Protein AF-A0A848GBF1-F1 (afdb_monomer)

Sequence (104 aa):
MSCTCRKSADPLLGDPDRYVSFIGLDCDARAAHLMQRVRHYIDDPRHSNAFWEYFKKKAAGANGPRLDDLLLIHCHLGQIRELFEDLDDAEGLALVDGIEKECC

pLDDT: mean 84.61, std 16.46, range [40.78, 98.06]

InterPro domains:
  IPR024899 Nitrogen fixation-sustaining protein CowN [MF_02117] (13-104)
  IPR024899 Nitrogen fixation-sustaining protein CowN [NF033689] (16-104)
  IPR024899 Nitrogen fixation-sustaining protein CowN [PF20543] (15-104)

Foldseek 3Di:
DDDPPPDDDDPPPPDPDLADDLPPDPLLVLLVVLVVVLCVQCVPPVLHDPVSVVLVCQCVQNPHGRDRSLVSCVVCLVVQCVSCVVVVNPVSNVSSVCCVRHPD

Structure (mmCIF, N/CA/C/O backbone):
data_AF-A0A848GBF1-F1
#
_entry.id   AF-A0A848GBF1-F1
#
loop_
_atom_site.group_PDB
_atom_site.id
_atom_site.type_symbol
_atom_site.label_atom_id
_atom_site.label_alt_id
_atom_site.label_comp_id
_atom_site.label_asym_id
_atom_site.label_entity_id
_atom_site.label_seq_id
_atom_site.pdbx_PDB_ins_code
_atom_site.Cartn_x
_atom_site.Cartn_y
_atom_site.Cartn_z
_atom_site.occupancy
_atom_site.B_iso_or_equiv
_atom_site.auth_seq_id
_atom_site.auth_comp_id
_atom_site.auth_asym_id
_atom_site.auth_atom_id
_atom_site.pdbx_PDB_model_num
ATOM 1 N N . MET A 1 1 ? 48.345 -28.234 -19.780 1.00 45.50 1 MET A N 1
ATOM 2 C CA . MET A 1 1 ? 47.751 -28.012 -18.445 1.00 45.50 1 MET A CA 1
ATOM 3 C C . MET A 1 1 ? 46.254 -27.839 -18.641 1.00 45.50 1 MET A C 1
ATOM 5 O O . MET A 1 1 ? 45.826 -26.795 -19.107 1.00 45.50 1 MET A O 1
ATOM 9 N N . SER A 1 2 ? 45.491 -28.915 -18.445 1.00 49.75 2 SER A N 1
ATOM 10 C CA . SER A 1 2 ? 44.039 -28.935 -18.656 1.00 49.75 2 SER A CA 1
ATOM 11 C C . SER A 1 2 ? 43.358 -28.518 -17.358 1.00 49.75 2 SER A C 1
ATOM 13 O O . SER A 1 2 ? 43.574 -29.157 -16.333 1.00 49.75 2 SER A O 1
ATOM 15 N N . CYS A 1 3 ? 42.594 -27.430 -17.387 1.00 40.78 3 CYS A N 1
ATOM 16 C CA . CYS A 1 3 ? 41.896 -26.913 -16.216 1.00 40.78 3 CYS A CA 1
ATOM 17 C C . CYS A 1 3 ? 40.621 -27.739 -15.957 1.00 40.78 3 CYS A C 1
ATOM 19 O O . CYS A 1 3 ? 39.717 -27.780 -16.791 1.00 40.78 3 CYS A O 1
ATOM 21 N N . THR A 1 4 ? 40.558 -28.409 -14.806 1.00 58.38 4 THR A N 1
ATOM 22 C CA . THR A 1 4 ? 39.543 -29.406 -14.407 1.00 58.38 4 THR A CA 1
ATOM 23 C C . THR A 1 4 ? 38.337 -28.779 -13.687 1.00 58.38 4 THR A C 1
ATOM 25 O O . THR A 1 4 ? 37.859 -29.308 -12.688 1.00 58.38 4 THR A O 1
ATOM 28 N N . CYS A 1 5 ? 37.845 -27.623 -14.146 1.00 63.66 5 CYS A N 1
ATOM 29 C CA . CYS A 1 5 ? 36.822 -26.853 -13.413 1.00 63.66 5 CYS A CA 1
ATOM 30 C C . CYS A 1 5 ? 35.394 -26.994 -13.953 1.00 63.66 5 CYS A C 1
ATOM 32 O O . CYS A 1 5 ? 34.493 -26.326 -13.451 1.00 63.66 5 CYS A O 1
ATOM 34 N N . ARG A 1 6 ? 35.141 -27.838 -14.960 1.00 54.00 6 ARG A N 1
ATOM 35 C CA . ARG A 1 6 ? 33.770 -28.068 -15.437 1.00 54.00 6 ARG A CA 1
ATOM 36 C C . ARG A 1 6 ? 33.052 -29.020 -14.478 1.00 54.00 6 ARG A C 1
ATOM 38 O O . ARG A 1 6 ? 32.936 -30.209 -14.751 1.00 54.00 6 ARG A O 1
ATOM 45 N N . LYS A 1 7 ? 32.616 -28.497 -13.328 1.00 55.38 7 LYS A N 1
ATOM 46 C CA . LYS A 1 7 ? 31.656 -29.187 -12.465 1.00 55.38 7 LYS A CA 1
ATOM 47 C C . LYS A 1 7 ? 30.307 -29.180 -13.177 1.00 55.38 7 LYS A C 1
ATOM 49 O O . LYS A 1 7 ? 29.736 -28.122 -13.430 1.00 55.38 7 LYS A O 1
ATOM 54 N N . SER A 1 8 ? 29.856 -30.369 -13.549 1.00 51.16 8 SER A N 1
ATOM 55 C CA . SER A 1 8 ? 28.468 -30.655 -13.892 1.00 51.16 8 S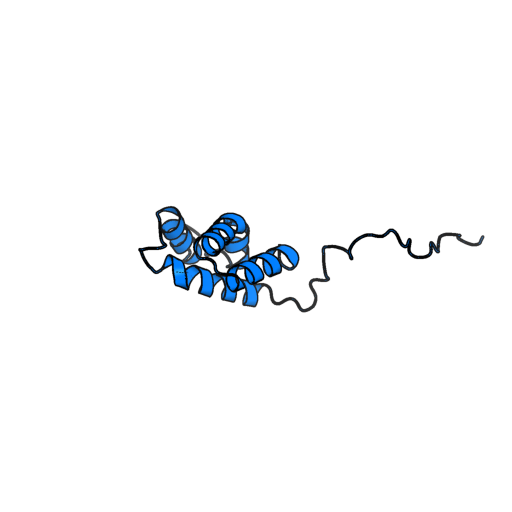ER A CA 1
ATOM 56 C C . SER A 1 8 ? 27.556 -30.128 -12.782 1.00 51.16 8 SER A C 1
ATOM 58 O O . SER A 1 8 ? 27.914 -30.240 -11.609 1.00 51.16 8 SER A O 1
ATOM 60 N N . ALA A 1 9 ? 26.422 -29.534 -13.159 1.00 55.34 9 ALA A N 1
ATOM 61 C CA . ALA A 1 9 ? 25.415 -29.041 -12.226 1.00 55.34 9 ALA A CA 1
ATOM 62 C C . ALA A 1 9 ? 25.069 -30.129 -11.196 1.00 55.34 9 ALA A C 1
ATOM 64 O O . ALA A 1 9 ? 24.734 -31.257 -11.561 1.00 55.34 9 ALA A O 1
ATOM 65 N N . ASP A 1 10 ? 25.223 -29.786 -9.921 1.00 52.38 10 ASP A N 1
ATOM 66 C CA . ASP A 1 10 ? 24.896 -30.648 -8.793 1.00 52.38 10 ASP A CA 1
ATOM 67 C C . ASP A 1 10 ? 23.362 -30.800 -8.723 1.00 52.38 10 ASP A C 1
ATOM 69 O O . ASP A 1 10 ? 22.673 -29.777 -8.679 1.00 52.38 10 ASP A O 1
ATOM 73 N N . PRO A 1 11 ? 22.785 -32.017 -8.721 1.00 53.19 11 PRO A N 1
ATOM 74 C CA . PRO A 1 11 ? 21.336 -32.210 -8.610 1.00 53.19 11 PRO A CA 1
ATOM 75 C C . PRO A 1 11 ? 20.758 -31.741 -7.263 1.00 53.19 11 PRO A C 1
ATOM 77 O O . PRO A 1 11 ? 19.542 -31.746 -7.093 1.00 53.19 11 PRO A O 1
ATOM 80 N N . LEU A 1 12 ? 21.615 -31.367 -6.304 1.00 53.16 12 LEU A N 1
ATOM 81 C CA . LEU A 1 12 ? 21.245 -30.825 -4.995 1.00 53.16 12 LEU A CA 1
ATOM 82 C C . LEU A 1 12 ? 21.275 -29.288 -4.944 1.00 53.16 12 LEU A C 1
ATOM 84 O O . LEU A 1 12 ? 21.106 -28.716 -3.864 1.00 53.16 12 LEU A O 1
ATOM 88 N N . LEU A 1 13 ? 21.493 -28.607 -6.079 1.00 55.22 13 LEU A N 1
ATOM 89 C CA . LEU A 1 13 ? 21.375 -27.154 -6.175 1.00 55.22 13 LEU A CA 1
ATOM 90 C C . LEU A 1 13 ? 19.889 -26.789 -6.043 1.00 55.22 13 LEU A C 1
ATOM 92 O O . LEU A 1 13 ? 19.129 -26.830 -7.010 1.00 55.22 13 LEU A O 1
ATOM 96 N N . GLY A 1 14 ? 19.488 -26.542 -4.794 1.00 57.19 14 GLY A N 1
ATOM 97 C CA . GLY A 1 14 ? 18.158 -26.092 -4.410 1.00 57.19 14 GLY A CA 1
ATOM 98 C C . GLY A 1 14 ? 17.699 -24.882 -5.215 1.00 57.19 14 GLY A C 1
ATOM 99 O O . GLY A 1 14 ? 18.523 -24.221 -5.839 1.00 57.19 14 GLY A O 1
ATOM 100 N N . ASP A 1 15 ? 16.376 -24.694 -5.185 1.00 61.81 15 ASP A N 1
ATOM 101 C CA . ASP A 1 15 ? 15.550 -23.611 -5.738 1.00 61.81 15 ASP A CA 1
ATOM 102 C C . ASP A 1 15 ? 16.329 -22.544 -6.540 1.00 61.81 15 ASP A C 1
ATOM 104 O O . ASP A 1 15 ? 17.245 -21.941 -5.970 1.00 61.81 15 ASP A O 1
ATOM 108 N N . PRO A 1 16 ? 16.008 -22.303 -7.834 1.00 56.19 16 PRO A N 1
ATOM 109 C CA . PRO A 1 16 ? 16.706 -21.321 -8.669 1.00 56.19 16 PRO A CA 1
ATOM 110 C C . PRO A 1 16 ? 17.005 -20.031 -7.905 1.00 56.19 16 PRO A C 1
ATOM 112 O O . PRO A 1 16 ? 16.194 -19.619 -7.075 1.00 56.19 16 PRO A O 1
ATOM 115 N N . ASP A 1 17 ? 18.168 -19.430 -8.197 1.00 58.94 17 ASP A N 1
ATOM 116 C CA . ASP A 1 17 ? 18.639 -18.178 -7.590 1.00 58.94 17 ASP A CA 1
ATOM 117 C C . ASP A 1 17 ? 17.454 -17.256 -7.280 1.00 58.94 17 ASP A C 1
ATOM 119 O O . ASP A 1 17 ? 16.682 -16.910 -8.180 1.00 58.94 17 ASP A O 1
ATOM 123 N N . ARG A 1 18 ? 17.272 -16.940 -5.987 1.00 56.56 18 ARG A N 1
ATOM 124 C CA . ARG A 1 18 ? 16.094 -16.215 -5.484 1.00 56.56 18 ARG A CA 1
ATOM 125 C C . ARG A 1 18 ? 15.899 -14.897 -6.224 1.00 56.56 18 ARG A C 1
ATOM 127 O O . ARG A 1 18 ? 14.769 -14.436 -6.346 1.00 56.56 18 ARG A O 1
ATOM 134 N N . TYR A 1 19 ? 16.992 -14.322 -6.719 1.00 57.66 19 TYR A N 1
ATOM 135 C CA . TYR A 1 19 ? 16.992 -13.084 -7.469 1.00 57.66 19 TYR A CA 1
ATOM 136 C C . TYR A 1 19 ? 16.915 -13.382 -8.965 1.00 57.66 19 TYR A C 1
ATOM 138 O O . TYR A 1 19 ? 17.914 -13.553 -9.665 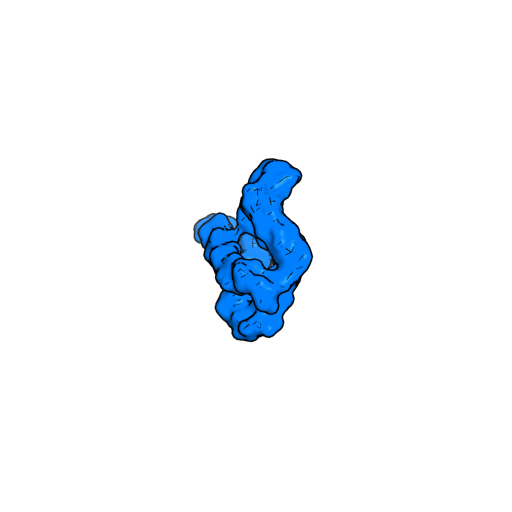1.00 57.66 19 TYR A O 1
ATOM 146 N N . VAL A 1 20 ? 15.680 -13.431 -9.463 1.00 61.16 20 VAL A N 1
ATOM 147 C CA . VAL A 1 20 ? 15.399 -13.342 -10.896 1.00 61.16 20 VAL A CA 1
ATOM 148 C C . VAL A 1 20 ? 15.993 -12.046 -11.454 1.00 61.16 20 VAL A C 1
ATOM 150 O O . VAL A 1 20 ? 15.956 -10.996 -10.820 1.00 61.16 20 VAL A O 1
ATOM 153 N N . SER A 1 21 ? 16.567 -12.127 -12.656 1.00 58.50 21 SER A N 1
ATOM 154 C CA . SER A 1 21 ? 17.086 -10.966 -13.384 1.00 58.50 21 SER A CA 1
ATOM 155 C C . SER A 1 21 ? 16.048 -9.838 -13.430 1.00 58.50 21 SER A C 1
ATOM 157 O O . SER A 1 21 ? 14.922 -10.059 -13.866 1.00 58.50 21 SER A O 1
ATOM 159 N N . PHE A 1 22 ? 16.454 -8.617 -13.070 1.00 61.72 22 PHE A N 1
ATOM 160 C CA . PHE A 1 22 ? 15.617 -7.407 -13.105 1.00 61.72 22 PHE A CA 1
ATOM 161 C C . PHE A 1 22 ? 15.150 -6.997 -14.517 1.00 61.72 22 PHE A C 1
ATOM 163 O O . PHE A 1 22 ? 14.406 -6.032 -14.687 1.00 61.72 22 PHE A O 1
ATOM 170 N N . ILE A 1 23 ? 15.600 -7.697 -15.562 1.00 65.31 23 ILE A N 1
ATOM 171 C CA . ILE A 1 23 ? 15.275 -7.376 -16.951 1.00 65.31 23 ILE A CA 1
ATOM 172 C C . ILE A 1 23 ? 13.818 -7.757 -17.238 1.00 65.31 23 ILE A C 1
ATOM 174 O O . ILE A 1 23 ? 13.483 -8.934 -17.337 1.00 65.31 23 ILE A O 1
ATOM 178 N N . GLY A 1 24 ? 12.975 -6.743 -17.443 1.00 71.88 24 GLY A N 1
ATOM 179 C CA . GLY A 1 24 ? 11.566 -6.908 -17.816 1.00 71.88 24 GLY A CA 1
ATOM 180 C C . GLY A 1 24 ? 10.580 -6.879 -16.646 1.00 71.88 24 GLY A C 1
ATOM 181 O O . GLY A 1 24 ? 9.391 -7.091 -16.875 1.00 71.88 24 GLY A O 1
ATOM 182 N N . LEU A 1 25 ? 11.040 -6.603 -15.420 1.00 81.25 25 LEU A N 1
ATOM 183 C CA . LEU A 1 25 ? 10.163 -6.375 -14.273 1.00 81.25 25 LEU A CA 1
ATOM 184 C C . LEU A 1 25 ? 9.727 -4.908 -14.225 1.00 81.25 25 LEU A C 1
ATOM 186 O O . LEU A 1 25 ? 10.556 -4.007 -14.134 1.00 81.25 25 LEU A O 1
ATOM 190 N N . ASP A 1 26 ? 8.416 -4.679 -14.269 1.00 90.06 26 ASP A N 1
ATOM 191 C CA . ASP A 1 26 ? 7.813 -3.360 -14.067 1.00 90.06 26 ASP A CA 1
ATOM 192 C C . ASP A 1 26 ? 7.365 -3.225 -12.604 1.00 90.06 26 ASP A C 1
ATOM 194 O O . ASP A 1 26 ? 6.195 -3.416 -12.252 1.00 90.06 26 ASP A O 1
ATOM 198 N N . CYS A 1 27 ? 8.343 -3.001 -11.724 1.00 90.19 27 CYS A N 1
ATOM 199 C CA . CYS A 1 27 ? 8.102 -2.863 -10.288 1.00 90.19 27 CYS A CA 1
ATOM 200 C C . CYS A 1 27 ? 7.299 -1.601 -9.955 1.00 90.19 27 CYS A C 1
ATOM 202 O O . CYS A 1 27 ? 6.484 -1.644 -9.036 1.00 90.19 27 CYS A O 1
ATOM 204 N N . ASP A 1 28 ? 7.448 -0.531 -10.738 1.00 91.31 28 ASP A N 1
ATOM 205 C CA . ASP A 1 28 ? 6.708 0.719 -10.553 1.00 91.31 28 ASP A CA 1
ATOM 206 C C . ASP A 1 28 ? 5.211 0.507 -10.820 1.00 91.31 28 ASP A C 1
ATOM 208 O O . ASP A 1 28 ? 4.370 0.875 -9.998 1.00 91.31 28 ASP A O 1
ATOM 212 N N . ALA A 1 29 ? 4.850 -0.157 -11.927 1.00 92.88 29 ALA A N 1
ATOM 213 C CA . ALA A 1 29 ? 3.450 -0.450 -12.230 1.00 92.88 29 ALA A CA 1
ATOM 214 C C . ALA A 1 29 ? 2.816 -1.393 -11.197 1.00 92.88 29 ALA A C 1
ATOM 216 O O . ALA A 1 29 ? 1.659 -1.211 -10.808 1.00 92.88 29 ALA A O 1
ATOM 217 N N . ARG A 1 30 ? 3.569 -2.390 -10.718 1.00 93.81 30 ARG A N 1
ATOM 218 C CA . ARG A 1 30 ? 3.098 -3.306 -9.668 1.00 93.81 30 ARG A CA 1
ATOM 219 C C . ARG A 1 30 ? 2.922 -2.600 -8.329 1.00 93.81 30 ARG A C 1
ATOM 221 O O . ARG A 1 30 ? 1.897 -2.805 -7.681 1.00 93.81 30 ARG A O 1
ATOM 228 N N . ALA A 1 31 ? 3.870 -1.749 -7.941 1.00 95.19 31 ALA A N 1
ATOM 229 C CA . ALA A 1 31 ? 3.774 -0.919 -6.747 1.00 95.19 31 ALA A CA 1
ATOM 230 C C . ALA A 1 31 ? 2.553 0.006 -6.820 1.00 95.19 31 ALA A C 1
ATOM 232 O O . ALA A 1 31 ? 1.753 0.041 -5.886 1.00 95.19 31 ALA A O 1
ATOM 233 N N . ALA A 1 32 ? 2.332 0.666 -7.961 1.00 95.00 32 ALA A N 1
ATOM 234 C CA . ALA A 1 32 ? 1.154 1.499 -8.179 1.00 95.00 32 ALA A CA 1
ATOM 235 C C . ALA A 1 32 ? -0.156 0.695 -8.065 1.00 95.00 32 ALA A C 1
ATOM 237 O O . ALA A 1 32 ? -1.119 1.168 -7.458 1.00 95.00 32 ALA A O 1
ATOM 238 N N . HIS A 1 33 ? -0.200 -0.530 -8.603 1.00 96.00 33 HIS A N 1
ATOM 239 C CA . HIS A 1 33 ? -1.367 -1.410 -8.494 1.00 96.00 33 HIS A CA 1
ATOM 240 C C . HIS A 1 33 ? -1.637 -1.833 -7.045 1.00 96.00 33 HIS A C 1
ATOM 242 O O . HIS A 1 33 ? -2.761 -1.691 -6.556 1.00 96.00 33 HIS A O 1
ATOM 248 N N . LEU A 1 34 ? -0.600 -2.279 -6.331 1.00 97.00 34 LEU A N 1
ATOM 249 C CA . LEU A 1 34 ? -0.702 -2.606 -4.911 1.00 97.00 34 LEU A CA 1
ATOM 250 C C . LEU A 1 34 ? -1.189 -1.391 -4.113 1.00 97.00 34 LEU A C 1
ATOM 252 O O . LEU A 1 34 ? -2.050 -1.522 -3.243 1.00 97.00 34 LEU A O 1
ATOM 256 N N . MET A 1 35 ? -0.714 -0.193 -4.452 1.00 96.88 35 MET A N 1
ATOM 257 C CA . MET A 1 35 ? -1.096 1.021 -3.748 1.00 96.88 35 MET A CA 1
ATOM 258 C C . MET A 1 35 ? -2.525 1.472 -3.996 1.00 96.88 35 MET A C 1
ATOM 260 O O . MET A 1 35 ? -3.202 1.889 -3.057 1.00 96.88 35 MET A O 1
ATOM 264 N N . GLN A 1 36 ? -3.045 1.287 -5.205 1.00 97.00 36 GLN A N 1
ATOM 265 C CA . GLN A 1 36 ? -4.475 1.462 -5.465 1.00 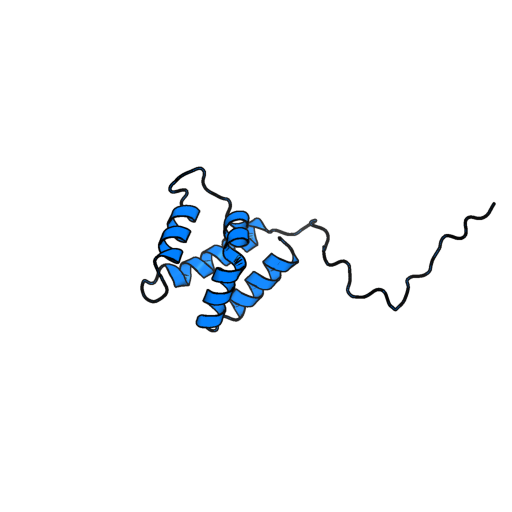97.00 36 GLN A CA 1
ATOM 266 C C . GLN A 1 36 ? -5.321 0.509 -4.615 1.00 97.00 36 GLN A C 1
ATOM 268 O O . GLN A 1 36 ? -6.331 0.928 -4.047 1.00 97.00 36 GLN A O 1
ATOM 273 N N . ARG A 1 37 ? -4.888 -0.749 -4.470 1.00 97.06 37 ARG A N 1
ATOM 274 C CA . ARG A 1 37 ? -5.604 -1.748 -3.673 1.00 97.06 37 ARG A CA 1
ATOM 275 C C . ARG A 1 37 ? -5.565 -1.450 -2.176 1.00 97.06 37 ARG A C 1
ATOM 277 O O . ARG A 1 37 ? -6.596 -1.513 -1.518 1.00 97.06 37 ARG A O 1
ATOM 284 N N . VAL A 1 38 ? -4.413 -1.047 -1.641 1.00 97.56 38 VAL A N 1
ATOM 285 C CA . VAL A 1 38 ? -4.312 -0.580 -0.248 1.00 97.56 38 VAL A CA 1
ATOM 286 C C . VAL A 1 38 ? -5.260 0.601 -0.026 1.00 97.56 38 VAL A C 1
ATOM 288 O O . VAL A 1 38 ? -6.063 0.583 0.907 1.00 97.56 38 VAL A O 1
ATOM 291 N N . ARG A 1 39 ? -5.229 1.601 -0.919 1.00 96.88 39 ARG A N 1
ATOM 292 C CA . ARG A 1 39 ? -6.104 2.783 -0.855 1.00 96.88 39 ARG A CA 1
ATOM 293 C C . ARG A 1 39 ? -7.587 2.440 -0.907 1.00 96.88 39 ARG A C 1
ATOM 295 O O . ARG A 1 39 ? -8.349 3.089 -0.199 1.00 96.88 39 ARG A O 1
ATOM 302 N N . HIS A 1 40 ? -7.984 1.420 -1.670 1.00 96.62 40 HIS A N 1
ATOM 303 C CA . HIS A 1 40 ? -9.370 0.952 -1.721 1.00 96.62 40 HIS A CA 1
ATOM 304 C C . HIS A 1 40 ? -9.934 0.644 -0.326 1.00 96.62 40 HIS A C 1
ATOM 306 O O . HIS A 1 40 ? -11.064 1.030 -0.034 1.00 96.62 40 HIS A O 1
ATOM 312 N N . TYR A 1 41 ? -9.136 0.026 0.550 1.00 96.88 41 TYR A N 1
ATOM 313 C CA . TYR A 1 41 ? -9.561 -0.287 1.913 1.00 96.88 41 TYR A CA 1
ATOM 314 C C . TYR A 1 41 ? -9.348 0.873 2.880 1.00 96.88 41 TYR A C 1
ATOM 316 O O . TYR A 1 41 ? -10.279 1.275 3.570 1.00 96.88 41 TYR A O 1
ATOM 324 N N . ILE A 1 42 ? -8.147 1.454 2.926 1.00 97.06 42 ILE A N 1
ATOM 325 C CA . ILE A 1 42 ? -7.789 2.415 3.987 1.00 97.06 42 ILE A CA 1
ATOM 326 C C . ILE A 1 42 ? -8.408 3.812 3.802 1.00 97.06 42 ILE A C 1
ATOM 328 O O . ILE A 1 42 ? -8.243 4.694 4.654 1.00 97.06 42 ILE A O 1
ATOM 332 N N . ASP A 1 43 ? -9.086 4.050 2.678 1.00 96.44 43 ASP A N 1
ATOM 333 C CA . ASP A 1 43 ? -9.927 5.233 2.483 1.00 96.44 43 ASP A CA 1
ATOM 334 C C . ASP A 1 43 ? -11.321 5.085 3.095 1.00 96.44 43 ASP A C 1
ATOM 336 O O . ASP A 1 43 ? -11.954 6.102 3.385 1.00 96.44 43 ASP A O 1
ATOM 340 N N . ASP A 1 44 ? -11.769 3.860 3.379 1.00 94.62 44 ASP A N 1
ATOM 341 C CA . ASP A 1 44 ? -12.929 3.627 4.232 1.00 94.62 44 ASP A CA 1
ATOM 342 C C . ASP A 1 44 ? -12.522 3.805 5.710 1.00 94.62 44 ASP A C 1
ATOM 344 O O . ASP A 1 44 ? -11.662 3.073 6.213 1.00 94.62 44 ASP A O 1
ATOM 348 N N . PRO A 1 45 ? -13.146 4.733 6.462 1.00 92.88 45 PRO A N 1
ATOM 349 C CA . PRO A 1 45 ? -12.860 4.925 7.882 1.00 92.88 45 PRO A CA 1
ATOM 350 C C . PRO A 1 45 ? -13.043 3.669 8.745 1.00 92.88 45 PRO A C 1
ATOM 352 O O . PRO A 1 45 ? -12.476 3.609 9.832 1.00 92.88 45 PRO A O 1
ATOM 355 N N . ARG A 1 46 ? -13.815 2.671 8.290 1.00 92.69 46 ARG A N 1
ATOM 356 C CA . ARG A 1 46 ? -14.000 1.386 8.989 1.00 92.69 46 ARG A CA 1
ATOM 357 C C . ARG A 1 46 ? -12.747 0.510 8.982 1.00 92.69 46 ARG A C 1
ATOM 359 O O . ARG A 1 46 ? -12.600 -0.319 9.873 1.00 92.69 46 ARG A O 1
ATOM 366 N N . HIS A 1 47 ? -11.867 0.707 8.003 1.00 88.94 47 HIS A N 1
ATOM 367 C CA . HIS A 1 47 ? -10.623 -0.049 7.826 1.00 88.94 47 HIS A CA 1
ATOM 368 C C . HIS A 1 47 ? -9.371 0.820 8.034 1.00 88.94 47 HIS A C 1
ATOM 370 O O . HIS A 1 47 ? -8.246 0.339 7.916 1.00 88.94 47 HIS A O 1
ATOM 376 N N . SER A 1 48 ? -9.548 2.101 8.373 1.00 94.00 48 SER A N 1
ATOM 377 C CA . SER A 1 48 ? -8.453 3.024 8.674 1.00 94.00 48 SER A CA 1
ATOM 378 C C . SER A 1 48 ? -8.186 3.130 10.179 1.00 94.00 48 SER A C 1
ATOM 380 O O . SER A 1 48 ? -9.036 2.861 11.025 1.00 94.00 48 SER A O 1
ATOM 382 N N . ASN A 1 49 ? -6.979 3.566 10.527 1.00 94.81 49 ASN A N 1
ATOM 383 C CA . ASN A 1 49 ? -6.555 3.875 11.889 1.00 94.81 49 ASN A CA 1
ATOM 384 C C . ASN A 1 49 ? -5.467 4.968 11.857 1.00 94.81 49 ASN A C 1
ATOM 386 O O . ASN A 1 49 ? -5.085 5.458 10.794 1.00 94.81 49 ASN A O 1
ATOM 390 N N . ALA A 1 50 ? -4.935 5.358 13.019 1.00 96.56 50 ALA A N 1
ATOM 391 C CA . ALA A 1 50 ? -3.913 6.407 13.096 1.00 96.56 50 ALA A CA 1
ATOM 392 C C . ALA A 1 50 ? -2.655 6.104 12.255 1.00 96.56 50 ALA A C 1
ATOM 394 O O . ALA A 1 50 ? -2.053 7.030 11.703 1.00 96.56 50 ALA A O 1
ATOM 395 N N . PHE A 1 51 ? -2.278 4.827 12.130 1.00 96.25 51 PHE A N 1
ATOM 396 C CA . PHE A 1 51 ? -1.180 4.402 11.266 1.00 96.25 51 PHE A CA 1
ATOM 397 C C . PHE A 1 51 ? -1.530 4.616 9.790 1.00 96.25 51 PHE A C 1
ATOM 399 O O . PHE A 1 51 ? -0.764 5.268 9.083 1.00 96.25 51 PHE A O 1
ATOM 406 N N . TRP A 1 52 ? -2.705 4.174 9.336 1.00 97.06 52 TRP A N 1
ATOM 407 C CA . TRP A 1 52 ? -3.126 4.357 7.946 1.00 97.06 52 TRP A CA 1
ATOM 408 C C . TRP A 1 52 ? -3.304 5.832 7.570 1.00 97.06 52 TRP A C 1
ATOM 410 O O . TRP A 1 52 ? -2.916 6.241 6.479 1.00 97.06 52 TRP A O 1
ATOM 420 N N . GLU A 1 53 ? -3.771 6.683 8.484 1.00 96.25 53 GLU A N 1
ATOM 421 C CA . GLU A 1 53 ? -3.799 8.134 8.254 1.00 96.25 53 GLU A CA 1
ATOM 422 C C . GLU A 1 53 ? -2.393 8.731 8.084 1.00 96.25 53 GLU A C 1
ATOM 424 O O . GLU A 1 53 ? -2.177 9.616 7.250 1.00 96.25 53 GLU A O 1
ATOM 429 N N . TYR A 1 54 ? -1.414 8.250 8.851 1.00 93.88 54 TYR A N 1
ATOM 430 C CA . TYR A 1 54 ? -0.017 8.648 8.684 1.00 93.88 54 TYR A CA 1
ATOM 431 C C . TYR A 1 5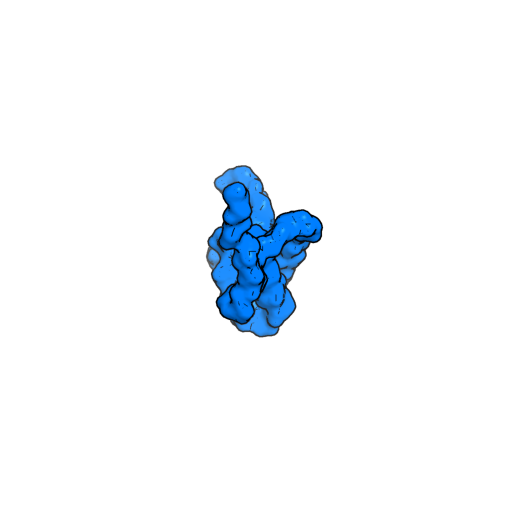4 ? 0.574 8.127 7.368 1.00 93.88 54 TYR A C 1
ATOM 433 O O . TYR A 1 54 ? 1.227 8.883 6.645 1.00 93.88 54 TYR A O 1
ATOM 441 N N . PHE A 1 55 ? 0.290 6.874 7.020 1.00 95.12 55 PHE A N 1
ATOM 442 C CA . PHE A 1 55 ? 0.701 6.254 5.767 1.00 95.12 55 PHE A CA 1
ATOM 443 C C . PHE A 1 55 ? 0.191 7.054 4.557 1.00 95.12 55 PHE A C 1
ATOM 445 O O . PHE A 1 55 ? 0.975 7.451 3.694 1.00 95.12 55 PHE A O 1
ATOM 452 N N . LYS A 1 56 ? -1.102 7.416 4.541 1.00 94.69 56 LYS A N 1
ATOM 453 C CA . LYS A 1 56 ? -1.710 8.254 3.490 1.00 94.69 56 LYS A CA 1
ATOM 454 C C . LYS A 1 56 ? -1.027 9.616 3.364 1.00 94.69 56 LYS A C 1
ATOM 456 O O . LYS A 1 56 ? -0.786 10.090 2.255 1.00 94.69 56 LYS A O 1
ATOM 461 N N . LYS A 1 57 ? -0.680 10.238 4.493 1.00 93.56 57 LYS A N 1
ATOM 462 C CA . LYS A 1 57 ? 0.072 11.500 4.519 1.00 93.56 57 LYS A CA 1
ATOM 463 C C . LYS A 1 57 ? 1.462 11.337 3.902 1.00 93.56 57 LYS A C 1
ATOM 465 O O . LYS A 1 57 ? 1.870 12.195 3.123 1.00 93.56 57 LYS A O 1
ATOM 470 N N . LYS A 1 58 ? 2.171 10.246 4.201 1.00 91.50 58 LYS A N 1
ATOM 471 C CA . LYS A 1 58 ? 3.487 9.957 3.612 1.00 91.50 58 LYS A CA 1
ATOM 472 C C . LYS A 1 58 ? 3.416 9.705 2.108 1.00 91.50 58 LYS A C 1
ATOM 474 O O . LYS A 1 58 ? 4.199 10.313 1.382 1.00 91.50 58 LYS A O 1
ATOM 479 N N . ALA A 1 59 ? 2.436 8.930 1.645 1.00 91.81 59 ALA A N 1
ATOM 480 C CA . ALA A 1 59 ? 2.181 8.721 0.217 1.00 91.81 59 ALA A CA 1
ATOM 481 C C . ALA A 1 59 ? 1.920 10.043 -0.531 1.00 91.81 59 ALA A C 1
ATOM 483 O O . ALA A 1 59 ? 2.384 10.243 -1.651 1.00 91.81 59 ALA A O 1
ATOM 484 N N . ALA A 1 60 ? 1.231 10.990 0.115 1.00 91.81 60 ALA A N 1
ATOM 485 C CA . ALA A 1 60 ? 0.957 12.316 -0.438 1.00 91.81 60 ALA A CA 1
ATOM 486 C C . ALA A 1 60 ? 2.142 13.304 -0.350 1.00 91.81 60 ALA A C 1
ATOM 488 O O . ALA A 1 60 ? 2.016 14.441 -0.801 1.00 91.81 60 ALA A O 1
ATOM 489 N N . GLY A 1 61 ? 3.280 12.919 0.242 1.00 87.94 61 GLY A N 1
ATOM 490 C CA . GLY A 1 61 ? 4.426 13.815 0.446 1.00 87.94 61 G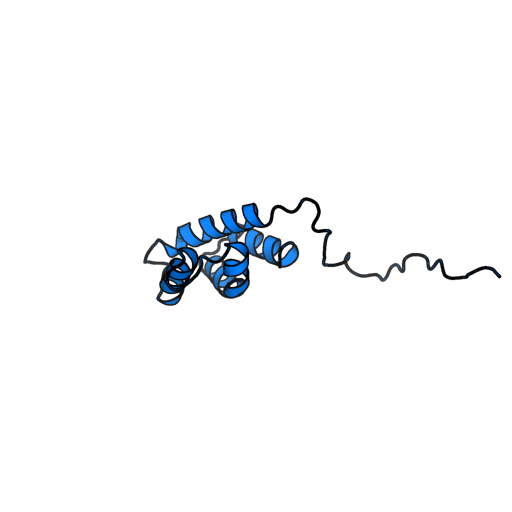LY A CA 1
ATOM 491 C C . GLY A 1 61 ? 4.248 14.822 1.587 1.00 87.94 61 GLY A C 1
ATOM 492 O O . GLY A 1 61 ? 4.944 15.834 1.650 1.00 87.94 61 GLY A O 1
ATOM 493 N N . ALA A 1 62 ? 3.333 14.579 2.527 1.00 77.94 62 ALA A N 1
ATOM 494 C CA . ALA A 1 62 ? 3.251 15.407 3.720 1.00 77.94 62 ALA A CA 1
ATOM 495 C C . ALA A 1 62 ? 4.467 15.123 4.625 1.00 77.94 62 ALA A C 1
ATOM 497 O O . ALA A 1 62 ? 4.684 13.991 5.071 1.00 77.94 62 ALA A O 1
ATOM 498 N N . ASN A 1 63 ? 5.223 16.179 4.946 1.00 69.81 63 ASN A N 1
ATOM 499 C CA . ASN A 1 63 ? 6.447 16.184 5.766 1.00 69.81 63 ASN A CA 1
ATOM 500 C C . ASN A 1 63 ? 7.762 15.812 5.046 1.00 69.81 63 ASN A C 1
ATOM 502 O O . ASN A 1 63 ? 8.672 15.290 5.691 1.00 69.81 63 ASN A O 1
ATOM 506 N N . GLY A 1 64 ? 7.890 16.078 3.743 1.00 74.81 64 GLY A N 1
ATOM 507 C CA . GLY A 1 64 ? 9.159 15.940 3.018 1.00 74.81 64 GLY A CA 1
ATOM 508 C C . GLY A 1 64 ? 8.968 15.737 1.515 1.00 74.81 64 GLY A C 1
ATOM 509 O O . GLY A 1 64 ? 7.865 15.940 1.011 1.00 74.81 64 GLY A O 1
ATOM 510 N N . PRO A 1 65 ? 10.021 15.332 0.784 1.00 80.75 65 PRO A N 1
ATOM 511 C CA . PRO A 1 65 ? 9.868 14.831 -0.577 1.00 80.75 65 PRO A CA 1
ATOM 512 C C . PRO A 1 65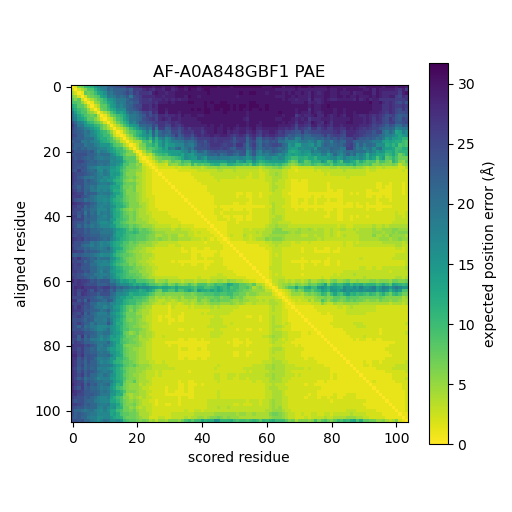 ? 8.857 13.680 -0.610 1.00 80.75 65 PRO A C 1
ATOM 514 O O . PRO A 1 65 ? 8.821 12.859 0.309 1.00 80.75 65 PRO A O 1
ATOM 517 N N . ARG A 1 66 ? 8.041 13.617 -1.666 1.00 83.75 66 ARG A N 1
ATOM 518 C CA . ARG A 1 66 ? 7.161 12.470 -1.900 1.00 83.75 66 ARG A CA 1
ATOM 519 C C . ARG A 1 66 ? 8.025 11.218 -2.061 1.00 83.75 66 ARG A C 1
ATOM 521 O O . ARG A 1 66 ? 8.953 11.225 -2.868 1.00 83.75 66 ARG A O 1
ATOM 528 N N . LEU A 1 67 ? 7.727 10.183 -1.278 1.00 84.06 67 LEU A N 1
ATOM 529 C CA . LEU A 1 67 ? 8.350 8.876 -1.458 1.00 84.06 67 LEU A CA 1
ATOM 530 C C . LEU A 1 67 ? 7.754 8.208 -2.694 1.00 84.06 67 LEU A C 1
ATOM 532 O O . LEU A 1 67 ? 6.566 8.368 -2.978 1.00 84.06 67 LEU A O 1
ATOM 536 N N . ASP A 1 68 ? 8.599 7.468 -3.398 1.00 90.06 68 ASP A N 1
ATOM 537 C CA . ASP A 1 68 ? 8.152 6.526 -4.411 1.00 90.06 68 ASP A CA 1
ATOM 538 C C . ASP A 1 68 ? 7.272 5.426 -3.782 1.00 90.06 68 ASP A C 1
ATOM 540 O O . ASP A 1 68 ? 7.455 5.066 -2.611 1.00 90.06 68 ASP A O 1
ATOM 544 N N . ASP A 1 69 ? 6.305 4.918 -4.551 1.00 92.25 69 ASP A N 1
ATOM 545 C CA . ASP A 1 69 ? 5.325 3.944 -4.067 1.00 92.25 69 ASP A CA 1
ATOM 546 C C . ASP A 1 69 ? 6.011 2.632 -3.652 1.00 92.25 69 ASP A C 1
ATOM 548 O O . ASP A 1 69 ? 5.672 2.083 -2.601 1.00 92.25 69 ASP A O 1
ATOM 552 N N . LEU A 1 70 ? 7.017 2.162 -4.404 1.00 93.31 70 LEU A N 1
ATOM 553 C CA . LEU A 1 70 ? 7.754 0.937 -4.083 1.00 93.31 70 LEU A CA 1
ATOM 554 C C . LEU A 1 70 ? 8.530 1.095 -2.774 1.00 93.31 70 LEU A C 1
ATOM 556 O O . LEU A 1 70 ? 8.484 0.209 -1.922 1.00 93.31 70 LEU A O 1
ATOM 560 N N . LEU A 1 71 ? 9.184 2.244 -2.570 1.00 92.44 71 LEU A N 1
ATOM 561 C CA . LEU A 1 71 ? 9.883 2.532 -1.314 1.00 92.44 71 LEU A CA 1
ATOM 562 C C . LEU A 1 71 ? 8.916 2.549 -0.122 1.00 92.44 71 LEU A C 1
ATOM 564 O O . LEU A 1 71 ? 9.214 1.987 0.933 1.00 92.44 71 LEU A O 1
ATOM 568 N N . LEU A 1 72 ? 7.759 3.195 -0.277 1.00 94.25 72 LEU A N 1
ATOM 569 C CA . LEU A 1 72 ? 6.771 3.284 0.794 1.00 94.25 72 LEU A CA 1
ATOM 570 C C . LEU A 1 72 ? 6.165 1.913 1.128 1.00 94.25 72 LEU A C 1
ATOM 572 O O . LEU A 1 72 ? 5.988 1.600 2.305 1.00 94.25 72 LEU A O 1
ATOM 576 N N . ILE A 1 73 ? 5.886 1.095 0.109 1.00 95.25 73 ILE A N 1
ATOM 577 C CA . ILE A 1 73 ? 5.434 -0.292 0.265 1.00 95.25 73 ILE A CA 1
ATOM 578 C C . ILE A 1 73 ? 6.493 -1.113 0.992 1.00 95.25 73 ILE A C 1
ATOM 580 O O . ILE A 1 73 ? 6.168 -1.767 1.976 1.00 95.25 73 ILE A O 1
ATOM 584 N N . HIS A 1 74 ? 7.755 -1.037 0.568 1.00 94.44 74 HIS A N 1
ATOM 585 C CA . HIS A 1 74 ? 8.847 -1.798 1.172 1.00 94.44 74 HIS A CA 1
ATOM 586 C C . HIS A 1 74 ? 8.986 -1.508 2.675 1.00 94.44 74 HIS A C 1
ATOM 588 O O . HIS A 1 74 ? 9.113 -2.425 3.484 1.00 94.44 74 HIS A O 1
ATOM 594 N N . CYS A 1 75 ? 8.879 -0.239 3.083 1.00 94.50 75 CYS A N 1
ATOM 595 C CA . CYS A 1 75 ? 8.932 0.144 4.497 1.00 94.50 75 CYS A CA 1
ATOM 596 C C . CYS A 1 75 ? 7.746 -0.360 5.340 1.00 94.50 75 CYS A C 1
ATOM 598 O O . CYS A 1 75 ? 7.844 -0.370 6.569 1.00 94.50 75 CYS A O 1
ATOM 600 N N . HIS A 1 76 ? 6.629 -0.726 4.710 1.00 95.94 76 HIS A N 1
ATOM 601 C CA . HIS A 1 76 ? 5.365 -1.051 5.376 1.00 95.94 76 HIS A CA 1
ATOM 602 C C . HIS A 1 76 ? 4.767 -2.388 4.915 1.00 95.94 76 HIS A C 1
ATOM 604 O O . HIS A 1 76 ? 3.572 -2.627 5.085 1.00 95.94 76 HIS A O 1
ATOM 610 N N . LEU A 1 77 ? 5.590 -3.264 4.332 1.00 95.69 77 LEU A N 1
ATOM 611 C CA . LEU A 1 77 ? 5.140 -4.484 3.665 1.00 95.69 77 LEU A CA 1
ATOM 612 C C . LEU A 1 77 ? 4.402 -5.425 4.627 1.00 95.69 77 LEU A C 1
ATOM 614 O O . LEU A 1 77 ? 3.358 -5.966 4.277 1.00 95.69 77 LEU A O 1
ATOM 618 N N . GLY A 1 78 ? 4.898 -5.549 5.862 1.00 96.38 78 GLY A N 1
ATOM 619 C CA . GLY A 1 78 ? 4.256 -6.342 6.913 1.00 96.38 78 GLY A CA 1
ATOM 620 C C . GLY A 1 78 ? 2.867 -5.818 7.282 1.00 96.38 78 GLY A C 1
ATOM 621 O O . GLY A 1 78 ? 1.916 -6.585 7.290 1.00 96.38 78 GLY A O 1
ATOM 622 N N . GLN A 1 79 ? 2.713 -4.505 7.489 1.00 97.38 79 GLN A N 1
ATOM 623 C CA . GLN A 1 79 ? 1.403 -3.917 7.799 1.00 97.38 79 GLN A CA 1
ATOM 624 C C . GLN A 1 79 ? 0.424 -4.020 6.622 1.00 97.38 79 GLN A C 1
ATOM 626 O O . GLN A 1 79 ? -0.779 -4.157 6.823 1.00 97.38 79 GLN A O 1
ATOM 631 N N . ILE A 1 80 ? 0.924 -3.940 5.385 1.00 97.81 80 ILE A N 1
ATOM 632 C CA . ILE A 1 80 ? 0.113 -4.140 4.178 1.00 97.81 80 ILE A CA 1
ATOM 633 C C . ILE A 1 80 ? -0.337 -5.603 4.067 1.00 97.81 80 ILE A C 1
ATOM 635 O O . ILE A 1 80 ? -1.484 -5.857 3.711 1.00 97.81 80 ILE A O 1
ATOM 639 N N . ARG A 1 81 ? 0.537 -6.559 4.400 1.00 98.06 81 ARG A N 1
ATOM 640 C CA . ARG A 1 81 ? 0.185 -7.980 4.467 1.00 98.06 81 ARG A CA 1
ATOM 641 C C . ARG A 1 81 ? -0.902 -8.226 5.512 1.00 98.06 81 ARG A C 1
ATOM 643 O O . ARG A 1 81 ? -1.936 -8.776 5.159 1.00 98.06 81 ARG A O 1
ATOM 650 N N . GLU A 1 82 ? -0.702 -7.743 6.738 1.00 97.81 82 GLU A N 1
ATOM 651 C CA . GLU A 1 82 ? -1.682 -7.848 7.832 1.00 97.81 82 GLU A CA 1
ATOM 652 C C . GLU A 1 82 ? -3.049 -7.273 7.423 1.00 97.81 82 GLU A C 1
ATOM 654 O O . GLU A 1 82 ? -4.075 -7.903 7.656 1.00 97.81 82 GLU A O 1
ATOM 659 N N . LEU A 1 83 ? -3.078 -6.126 6.725 1.00 97.62 83 LEU A N 1
ATOM 660 C CA . LEU A 1 83 ? -4.321 -5.546 6.201 1.00 97.62 83 LEU A CA 1
ATOM 661 C C . LEU A 1 83 ? -5.077 -6.512 5.283 1.00 97.62 83 LEU A C 1
ATOM 663 O O . LEU A 1 83 ? -6.295 -6.616 5.386 1.00 97.62 83 LEU A O 1
ATOM 667 N N . PHE A 1 84 ? -4.385 -7.179 4.359 1.00 98.06 84 PHE A N 1
ATOM 668 C CA . PHE A 1 84 ? -5.041 -8.109 3.440 1.00 98.06 84 PHE A CA 1
ATOM 669 C C . PHE A 1 84 ? -5.396 -9.442 4.100 1.00 98.06 84 PHE A C 1
ATOM 671 O O . PHE A 1 84 ? -6.402 -10.031 3.717 1.00 98.06 84 PHE A O 1
ATOM 678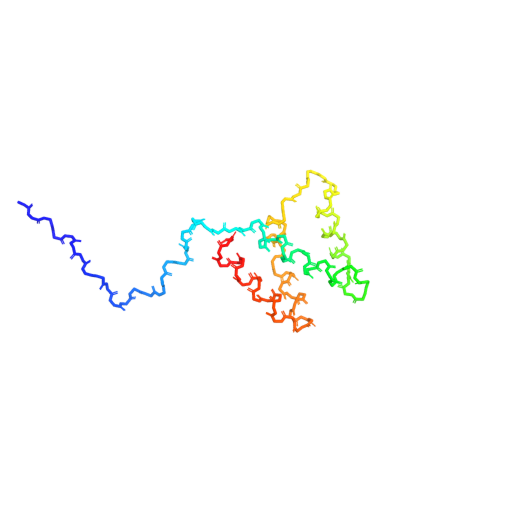 N N . GLU A 1 85 ? -4.628 -9.896 5.093 1.00 97.88 85 GLU A N 1
ATOM 679 C CA . GLU A 1 85 ? -4.975 -11.066 5.911 1.00 97.88 85 GLU A CA 1
ATOM 680 C C . GLU A 1 85 ? -6.267 -10.817 6.701 1.00 97.88 85 GLU A C 1
ATOM 682 O O . GLU A 1 85 ? -7.190 -11.623 6.622 1.00 97.88 85 GLU A O 1
ATOM 687 N N . ASP A 1 86 ? -6.384 -9.669 7.375 1.00 96.75 86 ASP A N 1
ATOM 688 C CA . ASP A 1 86 ? -7.577 -9.288 8.147 1.00 96.75 86 ASP A CA 1
ATOM 689 C C . ASP A 1 86 ? -8.844 -9.144 7.283 1.00 96.75 86 ASP A C 1
ATOM 691 O O . ASP A 1 86 ? -9.968 -9.237 7.784 1.00 96.75 86 ASP A O 1
ATOM 695 N N . LEU A 1 87 ? -8.669 -8.876 5.986 1.00 95.56 87 LEU A N 1
ATOM 696 C CA . LEU A 1 87 ? -9.744 -8.660 5.017 1.00 95.56 87 LEU A CA 1
ATOM 697 C C . LEU A 1 87 ? -9.991 -9.865 4.099 1.00 95.56 87 LEU A C 1
ATOM 699 O O . LEU A 1 87 ? -10.828 -9.765 3.199 1.00 95.56 87 LEU A O 1
ATOM 703 N N . ASP A 1 88 ? -9.282 -10.980 4.314 1.00 97.06 88 ASP A N 1
ATOM 704 C CA . ASP A 1 88 ? -9.316 -12.187 3.476 1.00 97.06 88 ASP A CA 1
ATOM 705 C C . ASP A 1 88 ? -9.072 -11.900 1.973 1.00 97.06 88 ASP A C 1
ATOM 707 O O . ASP A 1 88 ? -9.636 -12.538 1.076 1.00 97.06 88 ASP A O 1
ATOM 711 N N . ASP A 1 89 ? -8.208 -10.928 1.665 1.00 97.25 89 ASP A N 1
ATOM 712 C CA . ASP A 1 89 ? -7.921 -10.494 0.299 1.00 97.25 89 ASP A CA 1
ATOM 713 C C . ASP A 1 89 ? -6.752 -11.271 -0.326 1.00 97.25 89 ASP A C 1
ATOM 715 O O . ASP A 1 89 ? -5.601 -10.825 -0.370 1.00 97.25 89 ASP A O 1
ATOM 719 N N . ALA A 1 90 ? -7.069 -12.447 -0.869 1.00 97.56 90 ALA A N 1
ATOM 720 C CA . ALA A 1 90 ? -6.093 -13.339 -1.495 1.00 97.56 90 ALA A CA 1
ATOM 721 C C . ALA A 1 90 ? -5.344 -12.716 -2.691 1.00 97.56 90 ALA A C 1
ATOM 723 O O . ALA A 1 90 ? -4.182 -13.043 -2.934 1.00 97.56 90 ALA A O 1
ATOM 724 N N . GLU A 1 91 ? -5.985 -11.825 -3.449 1.00 95.94 91 GLU A N 1
ATOM 725 C CA . GLU A 1 91 ? -5.341 -11.161 -4.588 1.00 95.94 91 GLU A CA 1
ATOM 726 C C . GLU A 1 91 ? -4.370 -10.074 -4.105 1.00 95.94 91 GLU A C 1
ATOM 728 O O . GLU A 1 91 ? -3.276 -9.940 -4.655 1.00 95.94 91 GLU A O 1
ATOM 733 N N . GLY A 1 92 ? -4.723 -9.352 -3.037 1.00 96.38 92 GLY A N 1
ATOM 734 C CA . GLY A 1 92 ? -3.808 -8.440 -2.352 1.00 96.38 92 GLY A CA 1
ATOM 735 C C . GLY A 1 92 ? -2.572 -9.164 -1.821 1.00 96.38 92 GLY A C 1
ATOM 736 O O . GLY A 1 92 ? -1.450 -8.725 -2.072 1.00 96.38 92 GLY A O 1
ATOM 737 N N . LEU A 1 93 ? -2.760 -10.320 -1.179 1.00 98.06 93 LEU A N 1
ATOM 738 C CA . LEU A 1 93 ? -1.659 -11.146 -0.673 1.00 98.06 93 LEU A CA 1
ATOM 739 C C . LEU A 1 93 ? -0.737 -11.645 -1.792 1.00 98.06 93 LEU A C 1
ATOM 741 O O . LEU A 1 93 ? 0.482 -11.537 -1.670 1.00 98.06 93 LEU A O 1
ATOM 745 N N . ALA A 1 94 ? -1.297 -12.092 -2.918 1.00 96.31 94 ALA A N 1
ATOM 746 C CA . ALA A 1 94 ? -0.502 -12.511 -4.072 1.00 96.31 94 ALA A CA 1
ATOM 747 C C . ALA A 1 94 ? 0.336 -11.361 -4.668 1.00 96.31 94 ALA A C 1
ATOM 749 O O . ALA A 1 94 ? 1.466 -11.582 -5.112 1.00 96.31 94 ALA A O 1
ATOM 750 N N . LEU A 1 95 ? -0.187 -10.128 -4.668 1.00 95.38 95 LEU A N 1
ATOM 751 C CA . LEU A 1 95 ? 0.569 -8.945 -5.096 1.00 95.38 95 LEU A CA 1
ATOM 752 C C . LEU A 1 95 ? 1.720 -8.624 -4.141 1.00 95.38 95 LEU A C 1
ATOM 754 O O . LEU A 1 95 ? 2.815 -8.309 -4.607 1.00 95.38 95 LEU A O 1
ATOM 758 N N . VAL A 1 96 ? 1.4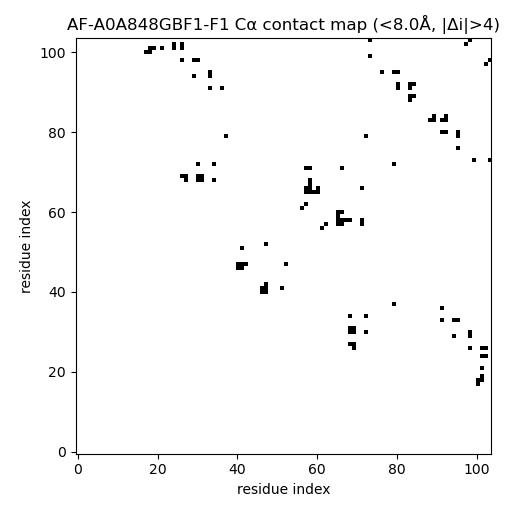82 -8.715 -2.828 1.00 96.19 96 VAL A N 1
ATOM 759 C CA . VAL A 1 96 ? 2.521 -8.519 -1.808 1.00 96.19 96 VAL A CA 1
ATOM 760 C C . VAL A 1 96 ? 3.634 -9.548 -1.987 1.00 96.19 96 VAL A C 1
ATOM 762 O O . VAL A 1 96 ? 4.791 -9.154 -2.098 1.00 96.19 96 VAL A O 1
ATOM 765 N N . ASP A 1 97 ? 3.296 -10.833 -2.114 1.00 94.12 97 ASP A N 1
ATOM 766 C CA . ASP A 1 97 ? 4.273 -11.912 -2.314 1.00 94.12 97 ASP A CA 1
ATOM 767 C C . ASP A 1 97 ? 5.105 -11.713 -3.589 1.00 94.12 97 ASP A C 1
ATOM 769 O O . ASP A 1 97 ? 6.324 -11.896 -3.590 1.00 94.12 97 ASP A O 1
ATOM 773 N N . GLY A 1 98 ? 4.455 -11.314 -4.686 1.00 92.19 98 GLY A N 1
ATOM 774 C CA . GLY A 1 98 ? 5.130 -11.046 -5.954 1.00 92.19 98 GLY A CA 1
ATOM 775 C C . GLY A 1 98 ? 6.091 -9.859 -5.875 1.00 92.19 98 GLY A C 1
ATOM 776 O O . GLY A 1 98 ? 7.203 -9.935 -6.395 1.00 92.19 98 GLY A O 1
ATOM 777 N N . ILE A 1 99 ? 5.692 -8.769 -5.213 1.00 92.44 99 ILE A N 1
ATOM 778 C CA . ILE A 1 99 ? 6.555 -7.597 -5.003 1.00 92.44 99 ILE A CA 1
ATOM 779 C C . ILE A 1 99 ? 7.709 -7.934 -4.057 1.00 92.44 99 ILE A C 1
ATOM 781 O O . ILE A 1 99 ? 8.842 -7.564 -4.349 1.00 92.44 99 ILE A O 1
ATOM 785 N N . GLU A 1 100 ? 7.451 -8.673 -2.977 1.00 91.69 100 GLU A N 1
ATOM 786 C CA . GLU A 1 100 ? 8.480 -9.092 -2.022 1.00 91.69 100 GLU A CA 1
ATOM 787 C C . GLU A 1 100 ? 9.558 -9.949 -2.688 1.00 91.69 100 GLU A C 1
ATOM 789 O O . GLU A 1 100 ? 10.743 -9.776 -2.425 1.00 91.69 100 GLU A O 1
ATOM 794 N N . LYS A 1 101 ? 9.151 -10.859 -3.578 1.00 88.62 101 LYS A N 1
ATOM 795 C CA . LYS A 1 101 ? 10.070 -11.775 -4.255 1.00 88.62 101 LYS A CA 1
ATOM 796 C C . LYS A 1 101 ? 10.838 -11.127 -5.408 1.00 88.62 101 LYS A C 1
ATOM 798 O O . LYS A 1 101 ? 11.983 -11.496 -5.651 1.00 88.62 101 LYS A O 1
ATOM 803 N N . GLU A 1 102 ? 10.195 -10.243 -6.167 1.00 87.19 102 GLU A N 1
ATOM 804 C CA . GLU A 1 102 ? 10.728 -9.772 -7.455 1.00 87.19 102 GLU A CA 1
ATOM 805 C C . GLU A 1 102 ? 11.227 -8.318 -7.418 1.00 87.19 102 GLU A C 1
ATOM 807 O O . GLU A 1 102 ? 12.011 -7.929 -8.282 1.00 87.19 102 GLU A O 1
ATOM 812 N N . CYS A 1 103 ? 10.804 -7.515 -6.438 1.00 86.62 103 CYS A N 1
ATOM 813 C CA . CYS A 1 103 ? 11.061 -6.071 -6.393 1.00 86.62 103 CYS A CA 1
ATOM 814 C C . CYS A 1 103 ? 11.694 -5.574 -5.079 1.00 86.62 103 CYS A C 1
ATOM 816 O O . CYS A 1 103 ? 11.906 -4.366 -4.953 1.00 86.62 103 CYS A O 1
ATOM 818 N N . CYS A 1 104 ? 11.968 -6.448 -4.102 1.00 79.81 104 CYS A N 1
ATOM 819 C CA . CYS A 1 104 ? 12.483 -6.101 -2.768 1.00 79.81 104 CYS A CA 1
ATOM 820 C C . CYS A 1 104 ? 13.719 -6.918 -2.366 1.00 79.81 104 CYS A C 1
ATOM 822 O O . CYS A 1 104 ? 13.906 -8.047 -2.871 1.00 79.81 104 CYS A O 1
#

Nearest PDB structures (foldseek):
  6uve-assembly1_B  TM=3.141E-01  e=6.215E+00  Homo sapiens
  3cva-assembly1_X  TM=2.852E-01  e=7.342E+00  Homo sapiens

Organism: NCBI:txid2728840

Solvent-accessible surface area (backbone atoms only — not comparable to full-atom values): 6420 Å² total; per-residue (Å²): 137,83,83,88,73,84,72,72,85,61,95,78,69,65,77,77,71,76,73,66,74,73,79,88,66,62,52,67,63,50,27,51,51,52,47,53,57,53,45,65,46,49,70,38,74,91,66,36,50,79,64,50,56,50,49,55,35,39,64,73,22,60,94,54,79,62,55,54,58,52,61,54,43,66,79,39,46,66,62,55,46,51,53,24,61,79,65,70,32,66,68,56,44,53,49,50,52,50,43,54,56,74,65,100

Radius of g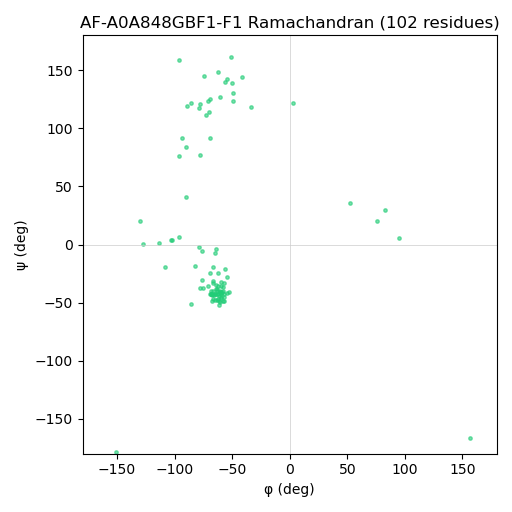yration: 19.29 Å; Cα contacts (8 Å, |Δi|>4): 65; chains: 1; bounding box: 62×48×32 Å

Mean predicted aligned error: 9.46 Å

Secondary structure (DSSP, 8-state):
-------PPPTT--SS-SS--STT--HHHHHHHHHHHHHHHHTSTTT--HHHHHHHHHHTTTTSSPPPHHHHHHHTHHHHHHHHHHTT-HHHHHHHHHHHHH--